Protein AF-A0A9W6JAA1-F1 (afdb_monomer_lite)

pLDDT: mean 85.6, std 8.75, range [52.75, 95.44]

Structure (mmCIF, N/CA/C/O backbone):
data_AF-A0A9W6JAA1-F1
#
_entry.id   AF-A0A9W6JAA1-F1
#
loop_
_atom_site.group_PDB
_atom_site.id
_atom_site.type_symbol
_atom_site.label_atom_id
_atom_site.label_alt_id
_atom_site.label_comp_id
_atom_site.label_asym_id
_atom_site.label_entity_id
_atom_site.label_seq_id
_atom_site.pdbx_PDB_ins_code
_atom_site.Cartn_x
_atom_site.Cartn_y
_atom_site.Cartn_z
_atom_site.occupancy
_atom_site.B_iso_or_equiv
_atom_site.auth_seq_id
_atom_site.auth_comp_id
_atom_site.auth_asym_id
_atom_site.auth_atom_id
_atom_site.pdbx_PDB_model_num
ATOM 1 N N . MET A 1 1 ? 10.421 5.352 1.606 1.00 52.75 1 MET A N 1
ATOM 2 C CA . MET A 1 1 ? 11.280 4.196 1.934 1.00 52.75 1 MET A CA 1
ATOM 3 C C . MET A 1 1 ? 10.568 2.931 1.477 1.00 52.75 1 MET A C 1
ATOM 5 O O . MET A 1 1 ? 9.477 2.683 1.984 1.00 52.75 1 MET A O 1
ATOM 9 N N . PRO A 1 2 ? 11.088 2.193 0.485 1.00 62.66 2 PRO A N 1
ATOM 10 C CA . PRO A 1 2 ? 10.572 0.865 0.173 1.00 62.66 2 PRO A CA 1
ATOM 11 C C . PRO A 1 2 ? 10.818 -0.064 1.370 1.00 62.66 2 PRO A C 1
ATOM 13 O O . PRO A 1 2 ? 11.907 -0.069 1.942 1.00 62.66 2 PRO A O 1
ATOM 16 N N . ARG A 1 3 ? 9.792 -0.810 1.775 1.00 74.94 3 ARG A N 1
ATOM 17 C CA . ARG A 1 3 ? 9.854 -1.842 2.815 1.00 74.94 3 ARG A CA 1
ATOM 18 C C . ARG A 1 3 ? 9.745 -3.218 2.169 1.00 74.94 3 ARG A C 1
ATOM 20 O O . ARG A 1 3 ? 9.209 -3.352 1.076 1.00 74.94 3 ARG A O 1
ATOM 27 N N . LYS A 1 4 ? 10.192 -4.264 2.858 1.00 73.50 4 LYS A N 1
ATOM 28 C CA . LYS A 1 4 ? 9.863 -5.630 2.441 1.00 73.50 4 LYS A CA 1
ATOM 29 C C . LYS A 1 4 ? 8.366 -5.876 2.718 1.00 73.50 4 LYS A C 1
ATOM 31 O O . LYS A 1 4 ? 7.912 -5.524 3.818 1.00 73.50 4 LYS A O 1
ATOM 36 N N . PRO A 1 5 ? 7.593 -6.449 1.774 1.00 77.62 5 PRO A N 1
ATOM 37 C CA . PRO A 1 5 ? 6.267 -6.968 2.090 1.00 77.62 5 PRO A CA 1
ATOM 38 C C . PRO A 1 5 ? 6.384 -7.979 3.229 1.00 77.62 5 PRO A C 1
ATOM 40 O O . PRO A 1 5 ? 7.338 -8.761 3.272 1.00 77.62 5 PRO A O 1
ATOM 43 N N . SER A 1 6 ? 5.433 -7.956 4.154 1.00 78.50 6 SER A N 1
ATOM 44 C CA . SER A 1 6 ? 5.299 -8.988 5.181 1.00 78.50 6 SER A CA 1
ATOM 45 C C . SER A 1 6 ? 4.065 -9.835 4.882 1.00 78.50 6 SER A C 1
ATOM 47 O O . SER A 1 6 ? 3.217 -9.448 4.079 1.00 78.50 6 SER A O 1
ATOM 49 N N . ALA A 1 7 ? 3.934 -10.988 5.542 1.00 77.31 7 ALA A N 1
ATOM 50 C CA . ALA A 1 7 ? 2.701 -11.775 5.461 1.00 77.31 7 ALA A CA 1
ATOM 51 C C . ALA A 1 7 ? 1.468 -10.972 5.932 1.00 77.31 7 ALA A C 1
ATOM 53 O O . ALA A 1 7 ? 0.353 -11.265 5.517 1.00 77.31 7 ALA A O 1
ATOM 54 N N . ALA A 1 8 ? 1.679 -9.950 6.770 1.00 82.38 8 ALA A N 1
ATOM 55 C CA . ALA A 1 8 ? 0.626 -9.116 7.333 1.00 82.38 8 ALA A CA 1
ATOM 56 C C . ALA A 1 8 ? 0.311 -7.866 6.483 1.00 82.38 8 ALA A C 1
ATOM 58 O O . ALA A 1 8 ? -0.846 -7.463 6.411 1.00 82.38 8 ALA A O 1
ATOM 59 N N . CYS A 1 9 ? 1.301 -7.255 5.813 1.00 85.44 9 CYS A N 1
ATOM 60 C CA . CYS A 1 9 ? 1.092 -6.124 4.900 1.00 85.44 9 CYS A CA 1
ATOM 61 C C . CYS A 1 9 ? 1.651 -6.435 3.501 1.00 85.44 9 CYS A C 1
ATOM 63 O O . CYS A 1 9 ? 2.872 -6.558 3.352 1.00 85.44 9 CYS A O 1
ATOM 65 N N . PRO A 1 10 ? 0.805 -6.470 2.452 1.00 84.12 10 PRO A N 1
ATOM 66 C CA . PRO A 1 10 ? 1.244 -6.853 1.110 1.00 84.12 10 PRO A CA 1
ATOM 67 C C . PRO A 1 10 ? 1.995 -5.739 0.361 1.00 84.12 10 PRO A C 1
ATOM 69 O O . PRO A 1 10 ? 2.441 -5.954 -0.763 1.00 84.12 10 PRO A O 1
ATOM 72 N N . HIS A 1 11 ? 2.122 -4.543 0.943 1.00 85.19 11 HIS A N 1
ATOM 73 C CA . HIS A 1 11 ? 2.692 -3.379 0.268 1.00 85.19 11 HIS A CA 1
ATOM 74 C C . HIS A 1 11 ? 4.181 -3.220 0.593 1.00 85.19 11 HIS A C 1
ATOM 76 O O . HIS A 1 11 ? 4.563 -3.040 1.750 1.00 85.19 11 HIS A O 1
ATOM 82 N N . ASP A 1 12 ? 5.018 -3.222 -0.443 1.00 82.56 12 ASP A N 1
ATOM 83 C CA . ASP A 1 12 ? 6.428 -2.825 -0.384 1.00 82.56 12 ASP A CA 1
ATOM 84 C C . ASP A 1 12 ? 6.611 -1.302 -0.472 1.00 82.56 12 ASP A C 1
ATOM 86 O O . ASP A 1 12 ? 7.580 -0.749 0.052 1.00 82.56 12 ASP A O 1
ATOM 90 N N . GLN A 1 13 ? 5.672 -0.597 -1.106 1.00 83.56 13 GLN A N 1
ATOM 91 C CA . GLN A 1 13 ? 5.712 0.853 -1.269 1.00 83.56 13 GLN A CA 1
ATOM 92 C C . GLN A 1 13 ? 4.521 1.524 -0.583 1.00 83.56 13 GLN A C 1
ATOM 94 O O . GLN A 1 13 ? 3.363 1.273 -0.908 1.00 83.56 13 GLN A O 1
ATOM 99 N N . ALA A 1 14 ? 4.812 2.441 0.347 1.00 82.94 14 ALA A N 1
ATOM 100 C CA . ALA A 1 14 ? 3.792 3.172 1.106 1.00 82.94 14 ALA A CA 1
ATOM 101 C C . ALA A 1 14 ? 2.806 3.937 0.203 1.00 82.94 14 ALA A C 1
ATOM 103 O O . ALA A 1 14 ? 1.621 4.008 0.503 1.00 82.94 14 ALA A O 1
ATOM 104 N N . GLN A 1 15 ? 3.280 4.428 -0.945 1.00 84.75 15 GLN A N 1
ATOM 105 C CA . GLN A 1 15 ? 2.472 5.135 -1.942 1.00 84.75 15 GLN A CA 1
ATOM 106 C C . GLN A 1 15 ? 1.389 4.279 -2.623 1.00 84.75 15 GLN A C 1
ATOM 108 O O . GLN A 1 15 ? 0.495 4.849 -3.243 1.00 84.75 15 GLN A O 1
ATOM 113 N N . ASP A 1 16 ? 1.440 2.950 -2.493 1.00 87.44 16 ASP A N 1
ATOM 114 C CA . ASP A 1 16 ? 0.384 2.045 -2.973 1.00 87.44 16 ASP A CA 1
ATOM 115 C C . ASP A 1 16 ? -0.518 1.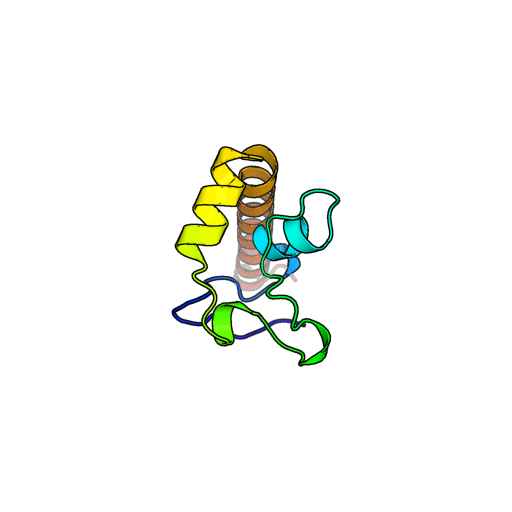550 -1.841 1.00 87.44 16 ASP A C 1
ATOM 117 O O . ASP A 1 16 ? -1.510 0.872 -2.092 1.00 87.44 16 ASP A O 1
ATOM 121 N N . CYS A 1 17 ? -0.177 1.858 -0.587 1.00 89.69 17 CYS A N 1
ATOM 122 C CA . CYS A 1 17 ? -0.913 1.372 0.566 1.00 89.69 17 CYS A CA 1
ATOM 123 C C . CYS A 1 17 ? -2.100 2.304 0.863 1.00 89.69 17 CYS A C 1
ATOM 125 O O . CYS A 1 17 ? -1.890 3.452 1.268 1.00 89.69 17 CYS A O 1
ATOM 127 N N . PRO A 1 18 ? -3.352 1.829 0.751 1.00 91.19 18 PRO A N 1
ATOM 128 C CA . PRO A 1 18 ? -4.520 2.668 1.015 1.00 91.19 18 PRO A CA 1
ATOM 129 C C . PRO A 1 18 ? -4.606 3.110 2.482 1.00 91.19 18 PRO A C 1
ATOM 131 O O . PRO A 1 18 ? -4.992 4.243 2.754 1.00 91.19 18 PRO A O 1
ATOM 134 N N . LEU A 1 19 ? -4.174 2.267 3.429 1.00 90.31 19 LEU A N 1
ATOM 135 C CA 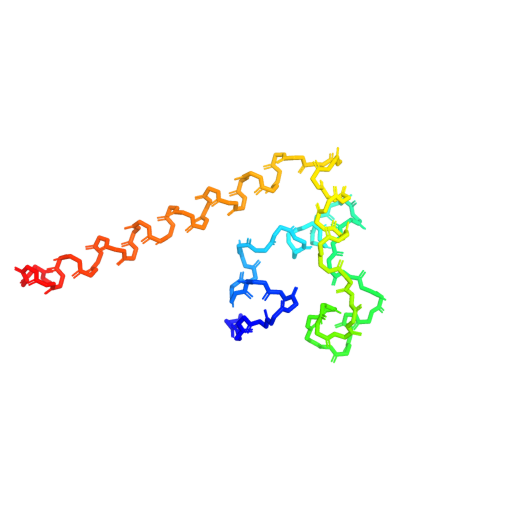. LEU A 1 19 ? -4.139 2.624 4.852 1.00 90.31 19 LEU A CA 1
ATOM 136 C C . LEU A 1 19 ? -3.108 3.714 5.163 1.00 90.31 19 LEU A C 1
ATOM 138 O O . LEU A 1 19 ? -3.351 4.537 6.039 1.00 90.31 19 LEU A O 1
ATOM 142 N N . TYR A 1 20 ? -1.983 3.750 4.440 1.00 88.81 20 TYR A N 1
ATOM 143 C CA . TYR A 1 20 ? -0.988 4.814 4.589 1.00 88.81 20 TYR A CA 1
ATOM 144 C C . TYR A 1 20 ? -1.566 6.159 4.144 1.00 88.81 20 TYR A C 1
ATOM 146 O O . TYR A 1 20 ? -1.503 7.135 4.891 1.00 88.81 20 TYR A O 1
ATOM 154 N N . TRP A 1 21 ? -2.186 6.198 2.960 1.00 88.38 21 TRP A N 1
ATOM 155 C CA . TRP A 1 21 ? -2.850 7.401 2.457 1.00 88.38 21 TRP A CA 1
ATOM 156 C C . TRP A 1 21 ? -3.974 7.867 3.373 1.00 88.38 21 TRP A C 1
ATOM 158 O O . TRP A 1 21 ? -4.109 9.061 3.625 1.00 88.38 21 TRP A O 1
ATOM 168 N N . ALA A 1 22 ? -4.758 6.933 3.901 1.00 89.69 22 ALA A N 1
ATOM 169 C CA . ALA A 1 22 ? -5.861 7.264 4.780 1.00 89.69 22 ALA A CA 1
ATOM 170 C C . ALA A 1 22 ? -5.404 7.775 6.162 1.00 89.69 22 ALA A C 1
ATOM 172 O O . ALA A 1 22 ? -6.059 8.667 6.697 1.00 89.69 22 ALA A O 1
ATOM 173 N N . SER A 1 23 ? -4.263 7.305 6.691 1.00 85.69 23 SER A N 1
ATOM 174 C CA . SER A 1 23 ? -3.610 7.890 7.880 1.00 85.69 23 SER A CA 1
ATOM 175 C C . SER A 1 23 ? -3.132 9.328 7.661 1.00 85.69 23 SER A C 1
ATOM 177 O O . SER A 1 23 ? -3.075 10.097 8.611 1.00 85.69 23 SER A O 1
ATOM 179 N N . HIS A 1 24 ? -2.774 9.695 6.426 1.00 81.62 24 HIS A N 1
ATOM 180 C CA . HIS A 1 24 ? -2.270 11.035 6.089 1.00 81.62 24 HIS A CA 1
ATOM 181 C C . HIS A 1 24 ? -3.359 11.969 5.529 1.00 81.62 24 HIS A C 1
ATOM 183 O O . HIS A 1 24 ? -3.086 13.131 5.235 1.00 81.62 24 HIS A O 1
ATOM 189 N N . GLY A 1 25 ? -4.589 11.475 5.363 1.00 75.81 25 GLY A N 1
ATOM 190 C CA . GLY A 1 25 ? -5.756 12.263 4.969 1.00 75.81 25 GLY A CA 1
ATOM 191 C C . GLY A 1 25 ? -6.664 12.593 6.157 1.00 75.81 25 GLY A C 1
ATOM 192 O O . GLY A 1 25 ? -6.484 12.096 7.263 1.00 75.81 25 GLY A O 1
ATOM 193 N N . ALA A 1 26 ? -7.722 13.372 5.923 1.00 59.53 26 ALA A N 1
ATOM 194 C CA . ALA A 1 26 ? -8.691 13.775 6.955 1.00 59.53 26 ALA A CA 1
ATOM 195 C C . ALA A 1 26 ? -9.641 12.641 7.432 1.00 59.53 26 ALA A C 1
ATOM 197 O O . ALA A 1 26 ? -10.714 12.909 7.967 1.00 59.53 26 ALA A O 1
ATOM 198 N N . GLY A 1 27 ? -9.299 11.370 7.184 1.00 62.03 27 GLY A N 1
ATOM 199 C CA . GLY A 1 27 ? -10.225 10.235 7.276 1.00 62.03 27 GLY A CA 1
ATOM 200 C C . GLY A 1 27 ? -10.128 9.377 8.539 1.00 62.03 27 GLY A C 1
ATOM 201 O O . GLY A 1 27 ? -11.048 8.598 8.784 1.00 62.03 27 GLY A O 1
ATOM 202 N N . GLY A 1 28 ? -9.041 9.472 9.314 1.00 69.50 28 GLY A N 1
ATOM 203 C CA . GLY A 1 28 ? -8.844 8.744 10.582 1.00 69.50 28 GLY A CA 1
ATOM 204 C C . GLY A 1 28 ? -8.845 7.205 10.499 1.00 69.50 28 GLY A C 1
ATOM 205 O O . GLY A 1 28 ? -8.733 6.540 11.521 1.00 69.50 28 GLY A O 1
ATOM 206 N N . LEU A 1 29 ? -8.984 6.620 9.305 1.00 78.88 29 LEU A N 1
ATOM 207 C CA . LEU A 1 29 ? -9.028 5.174 9.074 1.00 78.88 29 LEU A CA 1
ATOM 208 C C . LEU A 1 29 ? -7.765 4.729 8.348 1.00 78.88 29 LEU A C 1
ATOM 210 O O . LEU A 1 29 ? -7.769 4.624 7.129 1.00 78.88 29 LEU A O 1
ATOM 214 N N . GLY A 1 30 ? -6.686 4.461 9.071 1.00 82.31 30 GLY A N 1
ATOM 215 C CA . GLY A 1 30 ? -5.425 4.064 8.452 1.00 82.31 30 GLY A CA 1
ATOM 216 C C . GLY A 1 30 ? -4.604 3.111 9.309 1.00 82.31 30 GLY A C 1
ATOM 217 O O . GLY A 1 30 ? -5.117 2.488 10.234 1.00 82.31 30 GLY A O 1
ATOM 218 N N . CYS A 1 31 ? -3.320 2.982 8.985 1.00 78.75 31 CYS A N 1
ATOM 219 C CA . CYS A 1 31 ? -2.358 2.192 9.755 1.00 78.75 31 CYS A CA 1
ATO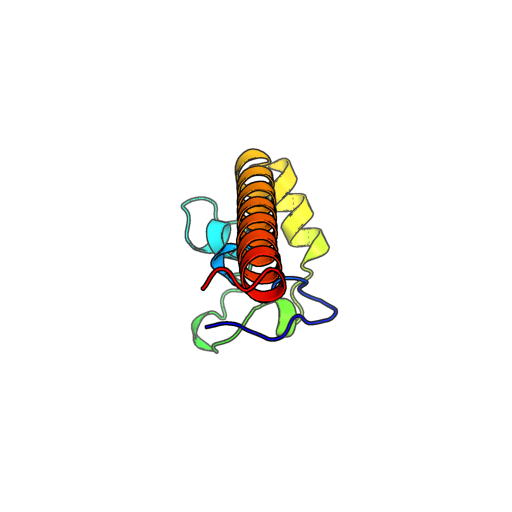M 220 C C . CYS A 1 31 ? -1.708 3.023 10.875 1.00 78.75 31 CYS A C 1
ATOM 222 O O . CYS A 1 31 ? -0.501 2.923 11.092 1.00 78.75 31 CYS A O 1
ATOM 224 N N . ASP A 1 32 ? -2.497 3.873 11.528 1.00 79.94 32 ASP A N 1
ATOM 225 C CA . ASP A 1 32 ? -2.092 4.628 12.710 1.00 79.94 32 ASP A CA 1
ATOM 226 C C . ASP A 1 32 ? -2.694 3.950 13.946 1.00 79.94 32 ASP A C 1
ATOM 228 O O . ASP A 1 32 ? -3.911 3.861 14.090 1.00 79.94 32 ASP A O 1
ATOM 232 N N . ASP A 1 33 ? -1.822 3.411 14.791 1.00 78.50 33 ASP A N 1
ATOM 233 C CA . ASP A 1 33 ? -2.127 2.758 16.065 1.00 78.50 33 ASP A CA 1
ATOM 234 C C . ASP A 1 33 ? -1.855 3.679 17.271 1.00 78.50 33 ASP A C 1
ATOM 236 O O . ASP A 1 33 ? -1.854 3.212 18.407 1.00 78.50 33 ASP A O 1
ATOM 240 N N . GLY A 1 34 ? -1.603 4.975 17.045 1.00 78.38 34 GLY A N 1
ATOM 241 C CA . GLY A 1 34 ? -1.192 5.932 18.077 1.00 78.38 34 GLY A CA 1
ATOM 242 C C . GLY A 1 34 ? 0.304 5.885 18.407 1.00 78.38 34 GLY A C 1
ATOM 243 O O . GLY A 1 34 ? 0.784 6.668 19.225 1.00 78.38 34 GLY A O 1
ATOM 244 N N . GLU A 1 35 ? 1.066 5.006 17.751 1.00 82.00 35 GLU A N 1
ATOM 245 C CA . GLU A 1 35 ? 2.488 4.757 18.011 1.00 82.00 35 GLU A CA 1
ATOM 246 C C . GLU A 1 35 ? 3.364 5.180 16.811 1.00 82.00 35 GLU A C 1
ATOM 248 O O . GLU A 1 35 ? 4.431 4.613 16.562 1.00 82.00 35 GLU A O 1
ATOM 253 N N . LEU A 1 36 ? 2.943 6.201 16.044 1.00 73.19 36 LEU A N 1
ATOM 254 C CA . LEU A 1 36 ? 3.689 6.718 14.878 1.00 73.19 36 LEU A CA 1
ATOM 255 C C . LEU A 1 36 ? 5.134 7.122 15.215 1.00 73.19 36 LEU A C 1
ATOM 257 O O . LEU A 1 36 ? 6.028 6.994 14.377 1.00 73.19 36 LEU A O 1
ATOM 261 N N . TRP A 1 37 ? 5.376 7.565 16.450 1.00 76.94 37 TRP A N 1
ATOM 262 C CA . TRP A 1 37 ? 6.689 7.970 16.954 1.00 76.94 37 TRP A CA 1
ATOM 263 C C . TRP A 1 37 ? 7.671 6.803 17.124 1.00 76.94 37 TRP A C 1
ATOM 265 O O . TRP A 1 37 ? 8.880 7.027 17.100 1.00 76.94 37 TRP A O 1
ATOM 275 N N . ARG A 1 38 ? 7.192 5.555 17.247 1.00 76.81 38 ARG A N 1
ATOM 276 C CA . ARG A 1 38 ? 8.058 4.365 17.366 1.00 76.81 38 ARG A CA 1
ATOM 277 C C . ARG A 1 38 ? 8.757 3.988 16.064 1.00 76.81 38 ARG A C 1
ATOM 279 O O . ARG A 1 38 ? 9.646 3.141 16.072 1.00 76.81 38 ARG A O 1
ATOM 286 N N . GLY A 1 39 ? 8.363 4.606 14.951 1.00 71.56 39 GLY A N 1
ATOM 287 C CA . GLY A 1 39 ? 8.851 4.254 13.627 1.00 71.56 39 GLY A CA 1
ATOM 288 C C . GLY A 1 39 ? 8.320 2.898 13.150 1.00 71.56 39 GLY A C 1
ATOM 289 O O . GLY A 1 39 ? 7.962 2.005 13.919 1.00 71.56 39 GLY A O 1
ATOM 290 N N . GLY A 1 40 ? 8.233 2.739 11.831 1.00 77.75 40 GLY A N 1
ATOM 291 C CA . GLY A 1 40 ? 7.745 1.506 11.210 1.00 77.75 40 GLY A CA 1
ATOM 292 C C . GLY A 1 40 ? 6.221 1.417 11.098 1.00 77.75 40 GLY A C 1
ATOM 293 O O . GLY A 1 40 ? 5.477 2.308 11.507 1.00 77.75 40 GLY A O 1
ATOM 294 N N . CYS A 1 41 ? 5.752 0.338 10.478 1.00 84.00 41 CYS A N 1
ATOM 295 C CA . CYS A 1 41 ? 4.345 0.156 10.141 1.00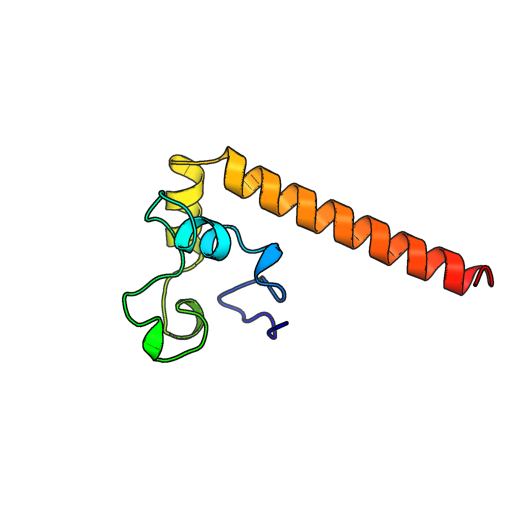 84.00 41 CYS A CA 1
ATOM 296 C C . CYS A 1 41 ? 3.576 -0.495 11.292 1.00 84.00 41 CYS A C 1
ATOM 298 O O . CYS A 1 41 ? 3.998 -1.534 11.792 1.00 84.00 41 CYS A O 1
ATOM 300 N N . ALA A 1 42 ? 2.407 0.052 11.634 1.00 86.75 42 ALA A N 1
ATOM 301 C CA . ALA A 1 42 ? 1.525 -0.511 12.660 1.00 86.75 42 ALA A CA 1
ATOM 302 C C . ALA A 1 42 ? 1.135 -1.973 12.391 1.00 86.75 42 ALA A C 1
ATOM 304 O O . ALA A 1 42 ? 0.946 -2.751 13.320 1.00 86.75 42 ALA A O 1
ATOM 305 N N . VAL A 1 43 ? 1.071 -2.382 11.119 1.00 87.62 43 VAL A N 1
ATOM 306 C CA . VAL A 1 43 ? 0.786 -3.777 10.751 1.00 87.62 43 VAL A CA 1
ATOM 307 C C . VAL A 1 43 ? 1.876 -4.727 11.250 1.00 87.62 43 VAL A C 1
ATOM 309 O O . VAL A 1 43 ? 1.568 -5.811 11.732 1.00 87.62 43 VAL A O 1
ATOM 312 N N . ASP A 1 44 ? 3.146 -4.312 11.222 1.00 85.06 44 ASP A N 1
ATOM 313 C CA . ASP A 1 44 ? 4.240 -5.134 11.764 1.00 85.06 44 ASP A CA 1
ATOM 314 C C . ASP A 1 44 ? 4.213 -5.197 13.296 1.00 85.06 44 ASP A C 1
ATOM 316 O O . ASP A 1 44 ? 4.833 -6.073 13.891 1.00 85.06 44 ASP A O 1
ATOM 320 N N . ARG A 1 45 ? 3.480 -4.278 13.933 1.00 84.81 45 ARG A N 1
ATOM 321 C CA . ARG A 1 45 ? 3.258 -4.233 15.381 1.00 84.81 45 ARG A CA 1
ATOM 322 C C . ARG A 1 45 ? 1.977 -4.952 15.817 1.00 84.81 45 ARG A C 1
ATOM 324 O O . ARG A 1 45 ? 1.648 -4.924 16.997 1.00 84.81 45 ARG A O 1
ATOM 331 N N . GLY A 1 46 ? 1.273 -5.615 14.896 1.00 86.62 46 GLY A N 1
ATOM 332 C CA . GLY A 1 46 ? 0.091 -6.427 15.198 1.00 86.62 46 GLY A CA 1
ATOM 333 C C . GLY A 1 46 ? -1.250 -5.802 14.810 1.00 86.62 46 GLY A C 1
ATOM 334 O O . GLY A 1 46 ? -2.288 -6.380 15.125 1.00 86.62 46 GLY A O 1
ATOM 335 N N . LEU A 1 47 ? -1.267 -4.662 14.109 1.00 88.44 47 LEU A N 1
ATOM 336 C CA . LEU A 1 47 ? -2.505 -4.142 13.526 1.00 88.44 47 LEU A CA 1
ATOM 337 C C . LEU A 1 47 ? -3.025 -5.098 12.442 1.00 88.44 47 LEU A C 1
ATOM 339 O O . LEU A 1 47 ? -2.308 -5.435 11.498 1.00 88.44 47 LEU A O 1
ATOM 343 N N . ASP A 1 48 ? -4.295 -5.491 12.548 1.00 90.69 48 ASP A N 1
ATOM 344 C CA . ASP A 1 48 ? -4.957 -6.316 11.537 1.00 90.69 48 ASP A CA 1
ATOM 345 C C . ASP A 1 48 ? -5.224 -5.492 10.271 1.00 90.69 48 ASP A C 1
ATOM 347 O O . ASP A 1 48 ? -6.177 -4.708 10.177 1.00 90.69 48 ASP A O 1
ATOM 351 N N . TYR A 1 49 ? -4.354 -5.688 9.282 1.00 90.06 49 TYR A N 1
ATOM 352 C CA . TYR A 1 49 ? -4.439 -5.028 7.989 1.00 90.06 49 TYR A CA 1
ATOM 353 C C . TYR A 1 49 ? -5.765 -5.305 7.277 1.00 90.06 49 TYR A C 1
ATOM 355 O O . TYR A 1 49 ? -6.344 -4.391 6.693 1.00 90.06 49 TYR A O 1
ATOM 363 N N . THR A 1 50 ? -6.258 -6.543 7.326 1.00 91.00 50 THR A N 1
ATOM 364 C CA . THR A 1 50 ? -7.456 -6.958 6.588 1.00 91.00 50 THR A CA 1
ATOM 365 C C . THR A 1 50 ? -8.690 -6.293 7.178 1.00 91.00 50 THR A C 1
ATOM 367 O O . THR A 1 50 ? -9.498 -5.722 6.443 1.00 91.00 50 THR A O 1
ATOM 370 N N . ALA A 1 51 ? -8.804 -6.286 8.508 1.00 91.56 51 ALA A N 1
ATOM 371 C CA . ALA A 1 51 ? -9.893 -5.603 9.195 1.00 91.56 51 ALA A CA 1
ATOM 372 C C . ALA A 1 51 ? -9.853 -4.083 8.966 1.00 91.56 51 ALA A C 1
ATOM 374 O O . ALA A 1 51 ? -10.886 -3.468 8.682 1.00 91.56 51 ALA A O 1
ATOM 375 N N . AL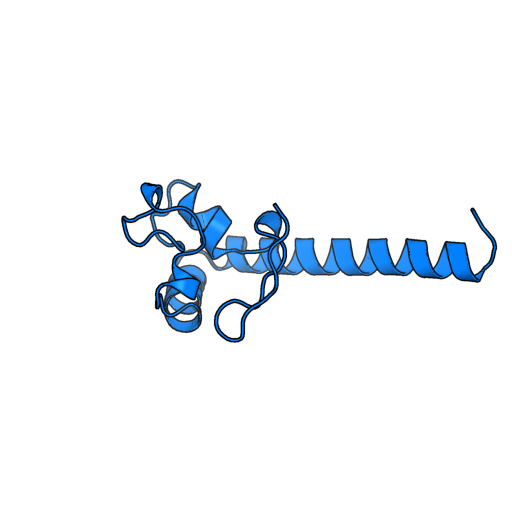A A 1 52 ? -8.672 -3.463 9.046 1.00 91.00 52 ALA A N 1
ATOM 376 C CA . ALA A 1 52 ? -8.512 -2.035 8.785 1.00 91.00 52 ALA A CA 1
ATOM 377 C C . ALA A 1 52 ? -8.845 -1.678 7.327 1.00 91.00 52 ALA A C 1
ATOM 379 O O . ALA A 1 52 ? -9.550 -0.698 7.077 1.00 91.00 52 ALA A O 1
ATOM 380 N N . LEU A 1 53 ? -8.403 -2.495 6.367 1.00 91.75 53 LEU A N 1
ATOM 381 C CA . LEU A 1 53 ? -8.711 -2.314 4.952 1.00 91.75 53 LEU A CA 1
ATOM 382 C C . LEU A 1 53 ? -10.210 -2.460 4.684 1.00 91.75 53 LEU A C 1
ATOM 384 O O . LEU A 1 53 ? -10.764 -1.638 3.963 1.00 91.75 53 LEU A O 1
ATOM 388 N N . ALA A 1 54 ? -10.882 -3.445 5.284 1.00 92.50 54 ALA A N 1
ATOM 389 C CA . ALA A 1 54 ? -12.326 -3.624 5.139 1.00 92.50 54 ALA A CA 1
ATOM 390 C C . ALA A 1 54 ? -13.111 -2.407 5.662 1.00 92.50 54 ALA A C 1
ATOM 392 O O . ALA A 1 54 ? -14.045 -1.939 5.008 1.00 92.50 54 ALA A O 1
ATOM 393 N N . ARG A 1 55 ? -12.694 -1.840 6.804 1.00 91.88 55 ARG A N 1
ATOM 394 C CA . ARG A 1 55 ? -13.266 -0.594 7.349 1.00 91.88 55 ARG A CA 1
ATOM 395 C C . ARG A 1 55 ? -13.014 0.604 6.436 1.00 91.88 55 ARG A C 1
ATOM 397 O O . ARG A 1 55 ? -13.899 1.434 6.250 1.00 91.88 55 ARG A O 1
ATOM 404 N N . LEU A 1 56 ? -11.816 0.709 5.865 1.00 91.94 56 LEU A N 1
ATOM 405 C CA . LEU A 1 56 ? -11.509 1.775 4.918 1.00 91.94 56 LEU A CA 1
ATOM 406 C C . LEU A 1 56 ? -12.322 1.620 3.627 1.00 91.94 56 LEU A C 1
ATOM 408 O O . LEU A 1 56 ? -12.877 2.600 3.143 1.00 91.94 56 LEU A O 1
ATOM 412 N N . GLN A 1 57 ? -12.441 0.401 3.103 1.00 93.62 57 GLN A N 1
ATOM 413 C CA . GLN A 1 57 ? -13.205 0.090 1.897 1.00 93.62 57 GLN A CA 1
ATOM 414 C C . GLN A 1 57 ? -14.682 0.460 2.051 1.00 93.62 57 GLN A C 1
ATOM 416 O O . GLN A 1 57 ? -15.268 0.994 1.113 1.00 93.62 57 GLN A O 1
ATOM 421 N N . SER A 1 58 ? -15.287 0.209 3.217 1.00 93.19 58 SER A N 1
ATOM 422 C CA . SER A 1 58 ? -16.695 0.548 3.450 1.00 93.19 58 SER A CA 1
ATOM 423 C C . SER A 1 58 ? -16.938 2.057 3.536 1.00 93.19 58 SER A C 1
ATOM 425 O O . SER A 1 58 ? -17.992 2.526 3.113 1.00 93.19 58 SER A O 1
ATOM 427 N N . ARG A 1 59 ? -15.969 2.834 4.041 1.00 92.12 59 ARG A N 1
ATOM 428 C CA . ARG A 1 59 ? -16.105 4.291 4.204 1.00 92.12 59 ARG A CA 1
ATOM 429 C C . ARG A 1 59 ? -15.617 5.096 3.002 1.00 92.12 59 ARG A C 1
ATOM 431 O O . ARG A 1 59 ? -16.166 6.155 2.713 1.00 92.12 59 ARG A O 1
ATOM 438 N N . ASN A 1 60 ? -14.567 4.637 2.330 1.00 92.06 60 ASN A N 1
ATOM 439 C CA . ASN A 1 60 ? -13.953 5.316 1.194 1.00 92.06 60 ASN A CA 1
ATOM 440 C C . ASN A 1 60 ? -13.465 4.303 0.138 1.00 92.06 60 ASN A C 1
ATOM 442 O O . ASN A 1 60 ? -12.256 4.121 -0.049 1.00 92.06 60 ASN A O 1
ATOM 446 N N . PRO A 1 61 ? -14.394 3.663 -0.593 1.00 93.38 61 PRO A N 1
ATOM 447 C CA . PRO A 1 61 ? -14.045 2.688 -1.627 1.00 93.38 61 PRO A CA 1
ATOM 448 C C . PRO A 1 61 ? -13.228 3.312 -2.767 1.00 93.38 61 PRO A C 1
ATOM 450 O O . PRO A 1 61 ? -12.409 2.634 -3.387 1.00 93.38 61 PRO A O 1
ATOM 453 N N . ARG A 1 62 ? -13.408 4.617 -3.026 1.00 93.31 62 ARG A N 1
ATOM 454 C CA . ARG A 1 62 ? -12.674 5.350 -4.065 1.00 93.31 62 ARG A CA 1
ATOM 455 C C . ARG A 1 62 ? -11.176 5.375 -3.785 1.00 93.31 62 ARG A C 1
ATOM 457 O O . ARG A 1 62 ? -10.403 5.113 -4.698 1.00 93.31 62 ARG A O 1
ATOM 464 N N . LEU A 1 63 ? -10.766 5.669 -2.550 1.00 91.50 63 LEU A N 1
ATOM 465 C CA . LEU A 1 63 ? -9.346 5.722 -2.196 1.00 91.50 63 LEU A CA 1
ATOM 466 C C . LEU A 1 63 ? -8.662 4.365 -2.397 1.00 91.50 63 LEU A C 1
ATOM 468 O O . LEU A 1 63 ? -7.556 4.302 -2.933 1.00 91.50 63 LEU A O 1
ATOM 472 N N . VAL A 1 64 ? -9.324 3.278 -1.994 1.00 92.00 64 VAL A N 1
ATOM 473 C CA . VAL A 1 64 ? -8.789 1.922 -2.170 1.00 92.00 64 VAL A CA 1
ATOM 474 C C . VAL A 1 64 ? -8.668 1.574 -3.655 1.00 92.00 64 VAL A C 1
ATOM 476 O O . VAL A 1 64 ? -7.614 1.101 -4.082 1.00 92.00 64 VAL A O 1
ATOM 479 N N . ALA A 1 65 ? -9.698 1.874 -4.453 1.00 93.38 65 ALA A N 1
ATOM 480 C CA . ALA A 1 65 ? -9.673 1.664 -5.899 1.00 93.38 65 ALA A CA 1
ATOM 481 C C . ALA A 1 65 ? -8.573 2.488 -6.589 1.00 93.38 65 ALA A C 1
ATOM 483 O O . ALA A 1 65 ? -7.861 1.979 -7.451 1.00 93.38 65 ALA A O 1
ATOM 484 N N . GLU A 1 66 ? -8.382 3.742 -6.180 1.00 92.25 66 GLU A N 1
ATOM 485 C CA . GLU A 1 66 ? -7.339 4.610 -6.725 1.00 92.25 66 GLU A CA 1
ATOM 486 C C . GLU A 1 66 ? -5.933 4.080 -6.410 1.00 92.25 66 GLU A C 1
ATOM 488 O O . GLU A 1 66 ? -5.064 4.070 -7.283 1.00 92.25 66 GLU A O 1
ATOM 493 N N . CYS A 1 67 ? -5.711 3.582 -5.191 1.00 91.44 67 CYS A N 1
ATOM 494 C CA . CYS A 1 67 ? -4.446 2.949 -4.815 1.00 91.44 67 CYS A CA 1
ATOM 495 C C . CYS A 1 67 ? -4.179 1.682 -5.644 1.00 91.44 67 CYS A C 1
ATOM 497 O O . CYS A 1 67 ? -3.066 1.498 -6.141 1.00 91.44 67 CYS A O 1
ATOM 499 N N . ALA A 1 68 ? -5.201 0.842 -5.850 1.00 91.75 68 ALA A N 1
ATOM 500 C CA . ALA A 1 68 ? -5.099 -0.350 -6.691 1.00 91.75 68 ALA A CA 1
ATOM 501 C C . ALA A 1 68 ? -4.749 0.007 -8.146 1.00 91.75 68 ALA A C 1
ATOM 503 O O . ALA A 1 68 ? -3.793 -0.539 -8.701 1.00 91.75 68 ALA A O 1
ATOM 504 N N . TRP A 1 69 ? -5.440 0.993 -8.722 1.00 92.88 69 TRP A N 1
ATOM 505 C CA . TRP A 1 69 ? -5.175 1.472 -10.079 1.00 92.88 69 TRP A CA 1
ATOM 506 C C . TRP A 1 69 ? -3.752 2.027 -10.237 1.00 92.88 69 TRP A C 1
ATOM 508 O O . TRP A 1 69 ? -3.043 1.677 -11.181 1.00 92.88 69 TRP A O 1
ATOM 518 N N . ARG A 1 70 ? -3.277 2.847 -9.287 1.00 89.31 70 ARG A N 1
ATOM 519 C CA . ARG A 1 70 ? -1.902 3.383 -9.306 1.00 89.31 70 ARG A CA 1
ATOM 520 C C . ARG A 1 70 ? -0.852 2.270 -9.254 1.00 89.31 70 ARG A C 1
ATOM 522 O O . ARG A 1 70 ? 0.163 2.358 -9.954 1.00 89.31 70 ARG A O 1
ATOM 529 N N . ARG A 1 71 ? -1.094 1.224 -8.456 1.00 90.06 71 ARG A N 1
ATOM 530 C CA . ARG A 1 71 ? -0.219 0.047 -8.359 1.00 90.06 71 ARG A CA 1
ATOM 531 C C . ARG A 1 71 ? -0.132 -0.686 -9.698 1.00 90.06 71 ARG A C 1
ATOM 533 O O . ARG A 1 71 ? 0.967 -0.982 -10.165 1.00 90.06 71 ARG A O 1
ATOM 540 N N . GLU A 1 72 ? -1.270 -0.930 -10.342 1.00 91.69 72 GLU A N 1
ATOM 541 C CA . GLU A 1 72 ? -1.340 -1.575 -11.659 1.00 91.69 72 GLU A CA 1
ATOM 542 C C . GLU A 1 72 ? -0.651 -0.742 -12.744 1.00 91.69 72 GLU A C 1
ATOM 544 O O . GLU A 1 72 ? 0.182 -1.263 -13.487 1.00 91.69 72 GLU A O 1
ATOM 549 N N . ALA A 1 73 ? -0.904 0.569 -12.783 1.00 91.81 73 ALA A N 1
ATOM 550 C CA . ALA A 1 73 ? -0.264 1.479 -13.729 1.00 91.81 73 ALA A CA 1
ATOM 551 C C . ALA A 1 73 ? 1.269 1.478 -13.584 1.00 91.81 73 ALA A C 1
ATOM 553 O O . ALA A 1 73 ? 2.000 1.464 -14.580 1.00 91.81 73 ALA A O 1
ATOM 554 N N . ARG A 1 74 ? 1.784 1.435 -12.347 1.00 89.81 74 ARG A N 1
ATOM 555 C CA . ARG A 1 74 ? 3.229 1.320 -12.100 1.00 89.81 74 ARG A CA 1
ATOM 556 C C . ARG A 1 74 ? 3.776 -0.029 -12.555 1.00 89.81 74 ARG A C 1
ATOM 558 O O . ARG A 1 74 ? 4.835 -0.058 -13.182 1.00 89.81 74 ARG A O 1
ATOM 565 N N . ALA A 1 75 ? 3.074 -1.123 -12.265 1.00 90.00 75 ALA A N 1
ATOM 566 C CA . ALA A 1 75 ? 3.474 -2.458 -12.698 1.00 90.00 75 ALA A CA 1
ATOM 567 C C . ALA A 1 75 ? 3.536 -2.558 -14.232 1.00 90.00 75 ALA A C 1
ATOM 569 O O . ALA A 1 75 ? 4.524 -3.064 -14.770 1.00 90.00 75 ALA A O 1
ATOM 570 N N . ALA A 1 76 ? 2.547 -1.993 -14.931 1.00 93.12 76 ALA A N 1
ATOM 571 C CA . ALA A 1 76 ? 2.511 -1.914 -16.388 1.00 93.12 76 ALA A CA 1
ATOM 572 C C . ALA A 1 76 ? 3.681 -1.090 -16.946 1.00 93.12 76 ALA A C 1
ATOM 574 O O . ALA A 1 76 ? 4.382 -1.537 -17.854 1.00 93.12 76 ALA A O 1
ATOM 575 N N . ARG A 1 77 ? 3.970 0.075 -16.352 1.00 93.19 77 ARG A N 1
ATOM 576 C CA . ARG A 1 77 ? 5.121 0.898 -16.746 1.00 93.19 77 ARG A CA 1
ATOM 577 C C . ARG A 1 77 ? 6.449 0.168 -16.530 1.00 93.19 77 ARG A C 1
ATOM 579 O O . ARG A 1 77 ? 7.308 0.182 -17.409 1.00 93.19 77 ARG A O 1
ATOM 586 N N . ALA A 1 78 ? 6.611 -0.503 -15.390 1.00 91.50 78 ALA A N 1
ATOM 587 C CA . ALA A 1 78 ? 7.795 -1.309 -15.100 1.00 91.50 78 ALA A CA 1
ATOM 588 C C . ALA A 1 78 ? 7.951 -2.469 -16.095 1.00 91.50 78 ALA A C 1
ATOM 590 O O . ALA A 1 78 ? 9.066 -2.765 -16.522 1.00 91.50 78 ALA A O 1
ATOM 591 N N . GLN A 1 79 ? 6.844 -3.095 -16.505 1.00 93.12 79 GLN A N 1
ATOM 592 C CA . GLN A 1 79 ? 6.858 -4.112 -17.553 1.00 93.12 79 GLN A CA 1
ATOM 593 C C . GLN A 1 79 ? 7.278 -3.530 -18.905 1.00 93.12 79 GLN A C 1
ATOM 595 O O . GLN A 1 79 ? 8.108 -4.131 -19.580 1.00 93.12 79 GLN A O 1
ATOM 600 N N . GLY A 1 80 ? 6.780 -2.347 -19.272 1.00 94.19 80 GLY A 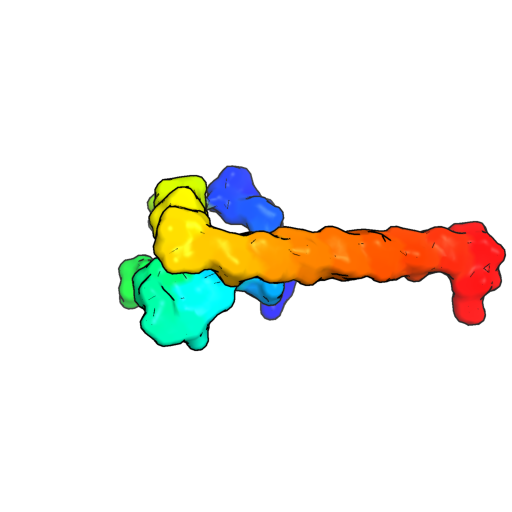N 1
ATOM 601 C CA . GLY A 1 80 ? 7.198 -1.644 -20.486 1.00 94.19 80 GLY A CA 1
ATOM 602 C C . GLY A 1 80 ? 8.711 -1.421 -20.537 1.00 94.19 80 GLY A C 1
ATOM 603 O O . GLY A 1 80 ? 9.349 -1.764 -21.528 1.00 94.19 80 GLY A O 1
ATOM 604 N N . PHE A 1 81 ? 9.312 -0.955 -19.438 1.00 93.62 81 PHE A N 1
ATOM 605 C CA . PHE A 1 81 ? 10.769 -0.806 -19.344 1.00 93.62 81 PHE A CA 1
ATOM 606 C C . PHE A 1 81 ? 11.521 -2.134 -19.491 1.00 93.62 81 PHE A C 1
ATOM 608 O O . PHE A 1 81 ? 12.541 -2.184 -20.178 1.00 93.62 81 PHE A O 1
ATOM 615 N N . ARG A 1 82 ? 11.018 -3.222 -18.890 1.00 93.50 82 ARG A N 1
ATOM 616 C CA . ARG A 1 82 ? 11.604 -4.562 -19.066 1.00 93.50 82 ARG A CA 1
ATOM 617 C C . ARG A 1 82 ? 11.553 -5.013 -20.525 1.00 93.50 82 ARG A C 1
ATOM 619 O O . ARG A 1 82 ? 12.545 -5.538 -21.019 1.00 93.50 82 ARG A O 1
ATOM 626 N N . ASN A 1 83 ? 10.437 -4.768 -21.208 1.00 95.44 83 ASN A N 1
ATOM 627 C CA . ASN A 1 83 ? 10.260 -5.131 -22.612 1.00 95.44 83 ASN A CA 1
ATOM 628 C C . ASN A 1 83 ? 11.196 -4.333 -23.529 1.00 95.44 83 ASN A C 1
ATOM 630 O O . ASN A 1 83 ? 11.853 -4.929 -24.374 1.00 95.44 83 ASN A O 1
ATOM 634 N N . MET A 1 84 ? 11.312 -3.013 -23.333 1.00 94.94 84 MET A N 1
ATOM 635 C CA . MET A 1 84 ? 12.247 -2.178 -24.103 1.00 94.94 84 MET A CA 1
ATOM 636 C C . MET A 1 84 ? 13.692 -2.649 -23.916 1.00 94.94 84 MET A C 1
ATOM 638 O O . MET A 1 84 ? 14.397 -2.883 -24.896 1.00 94.94 84 MET A O 1
ATOM 642 N N . ARG A 1 85 ? 14.094 -2.917 -22.665 1.00 93.62 85 ARG A N 1
ATOM 643 C CA . ARG A 1 85 ? 15.421 -3.457 -22.354 1.00 93.62 85 ARG A CA 1
ATOM 644 C C . ARG A 1 85 ? 15.671 -4.809 -23.029 1.00 93.62 85 ARG A C 1
ATOM 646 O O . ARG A 1 85 ? 16.749 -5.013 -23.573 1.00 93.62 85 ARG A O 1
ATOM 653 N N . ALA A 1 86 ? 14.694 -5.716 -23.006 1.00 93.12 86 ALA A N 1
ATOM 654 C CA . ALA A 1 86 ? 14.796 -7.023 -23.659 1.00 93.12 86 ALA A CA 1
ATOM 655 C C . ALA A 1 86 ? 14.872 -6.914 -25.192 1.00 93.12 86 ALA A C 1
ATOM 657 O O . ALA A 1 86 ? 15.556 -7.709 -25.827 1.00 93.12 86 ALA A O 1
ATOM 658 N N . ALA A 1 87 ? 14.213 -5.911 -25.772 1.00 93.38 87 ALA A N 1
ATOM 659 C CA . ALA A 1 87 ? 14.255 -5.612 -27.200 1.00 93.38 87 ALA A CA 1
ATOM 660 C C . ALA A 1 87 ? 15.517 -4.840 -27.635 1.00 93.38 87 ALA A C 1
ATOM 662 O O . ALA A 1 87 ? 15.654 -4.522 -28.812 1.00 93.38 87 ALA A O 1
ATOM 663 N N . GLY A 1 88 ? 16.424 -4.504 -26.709 1.00 94.38 88 GLY A N 1
ATOM 664 C CA . GLY A 1 88 ? 17.611 -3.703 -27.014 1.00 94.38 88 GLY A CA 1
ATOM 665 C C . GLY A 1 88 ? 17.310 -2.228 -27.302 1.00 94.38 88 GLY A C 1
ATOM 666 O O . GLY A 1 88 ? 18.186 -1.519 -27.778 1.00 94.38 88 GLY A O 1
ATOM 667 N N . LEU A 1 89 ? 16.108 -1.749 -26.976 1.00 85.31 89 LEU A N 1
ATOM 668 C CA . LEU A 1 89 ? 15.719 -0.344 -27.063 1.00 85.31 89 LEU A CA 1
ATOM 669 C C . LEU A 1 89 ? 16.068 0.311 -25.714 1.00 85.31 89 LEU A C 1
ATOM 671 O O . LEU A 1 89 ? 15.332 0.138 -24.740 1.00 85.31 89 LEU A O 1
ATOM 675 N N . HIS A 1 90 ? 17.229 0.962 -25.609 1.00 67.38 90 HIS A N 1
ATOM 676 C CA . HIS A 1 90 ? 17.689 1.658 -24.397 1.00 67.38 90 HIS A CA 1
ATOM 677 C C . HIS A 1 90 ? 18.147 3.078 -24.705 1.00 67.38 90 HIS A C 1
ATOM 679 O O . HIS A 1 90 ? 18.836 3.262 -25.731 1.00 67.38 90 HIS A O 1
#

Organism: NCBI:txid518825

Secondary structure (DSSP, 8-state):
------SS---SSGGG-HHHHHHHTTT--SS--S-GGG-S-GGGGT--HHHHHHHHHHH-HHHHHHHHHHHHHHHHHHHHHHHHHHTT--

Radius of gyration: 15.46 Å; chains: 1; bounding box: 34×26×45 Å

Sequence (90 aa):
MPRKPSAACPHDQAQDCPLYWASHGAGGLGCDDGELWRGGCAVDRGLDYTAALARLQSRNPRLVAECAWRREARAARAQGFRNMRAAGLH

Foldseek 3Di:
DQQDADPQHRGRDLLLALQSVCVVDPNPQHQCPVVVVVDDTSSVVPPRSVVSVVVCCVVCVPSNVVSVVVVVVVVVVVVVVVVCVVVVND